Protein AF-A0A953E4Y3-F1 (afdb_monomer)

Radius of gyration: 30.8 Å; Cα contacts (8 Å, |Δi|>4): 54; chains: 1; bounding box: 79×41×72 Å

pLDDT: mean 78.02, std 16.65, range [42.06, 97.62]

Solvent-accessible surface area (backbone atoms only — not comparable to full-atom values): 6360 Å² total; per-residue (Å²): 128,65,65,66,57,54,51,50,49,52,51,49,52,50,53,49,52,52,53,52,52,50,50,54,52,48,51,51,51,52,60,67,48,45,58,62,52,51,49,51,49,24,55,75,69,35,56,88,73,44,76,63,75,73,78,83,73,64,98,85,71,78,96,76,63,73,78,51,73,44,78,48,71,53,82,53,87,73,60,95,88,53,98,66,94,64,68,52,94,59,57,62,49,76,44,46,56,91,68,132

Foldseek 3Di:
DVVVVVVVVVVVVVVVVVVVVVVVVVVVVCVVVVVVVVVVVCQVVVPPVPPNPPDDDDPPDDDDQFDDWDKDADDDDDDPPDPDDDDDPDRIDTDTVPDD

Sequence (100 aa):
MDQTAADRLRRRNRVIGLSAAGVIAGMMGVAFASVPLYRMFCQVTGYNGTVQVGGGAAPGAPAGAAAKVLTIRFNANTHPGLPWRFGPDQPSMSLRVGEE

Structure (mmCIF, N/CA/C/O backbone):
data_AF-A0A953E4Y3-F1
#
_entry.id   AF-A0A953E4Y3-F1
#
loop_
_atom_site.group_PDB
_atom_site.id
_atom_site.type_symbol
_atom_site.label_atom_id
_atom_site.label_alt_id
_atom_site.label_comp_id
_atom_site.label_asym_id
_atom_site.label_entity_id
_atom_site.label_seq_id
_atom_site.pdbx_PDB_ins_code
_atom_site.Cartn_x
_atom_site.Cartn_y
_atom_site.Cartn_z
_atom_site.occupancy
_atom_site.B_iso_or_equiv
_atom_site.auth_seq_id
_atom_site.auth_comp_id
_atom_site.auth_asym_id
_atom_site.auth_atom_id
_atom_site.pdbx_PDB_model_num
ATOM 1 N N . MET A 1 1 ? 37.305 21.024 -37.950 1.00 59.78 1 MET A N 1
ATOM 2 C CA . MET A 1 1 ? 36.483 21.809 -36.998 1.00 59.78 1 MET A CA 1
ATOM 3 C C . MET A 1 1 ? 35.160 21.134 -36.614 1.00 59.78 1 MET A C 1
ATOM 5 O O . MET A 1 1 ? 34.560 21.585 -35.653 1.00 59.78 1 MET A O 1
ATOM 9 N N . ASP A 1 2 ? 34.737 20.038 -37.262 1.00 64.31 2 ASP A N 1
ATOM 10 C CA . ASP A 1 2 ? 33.442 19.377 -36.983 1.00 64.31 2 ASP A CA 1
ATOM 11 C C . ASP A 1 2 ? 33.437 18.420 -35.769 1.00 64.31 2 ASP A C 1
ATOM 13 O O . ASP A 1 2 ? 32.428 18.249 -35.086 1.00 64.31 2 ASP A O 1
ATOM 17 N N . GLN A 1 3 ? 34.586 17.816 -35.445 1.00 67.25 3 GLN A N 1
ATOM 18 C CA . GLN A 1 3 ? 34.688 16.825 -34.360 1.00 67.25 3 GLN A CA 1
ATOM 19 C C . GLN A 1 3 ? 34.352 17.413 -32.976 1.00 67.25 3 GLN A C 1
ATOM 21 O O . GLN A 1 3 ? 33.704 16.762 -32.161 1.00 67.25 3 GLN A O 1
ATOM 26 N N . THR A 1 4 ? 34.676 18.687 -32.732 1.00 77.56 4 THR A N 1
ATOM 27 C CA . THR A 1 4 ? 34.417 19.350 -31.442 1.00 77.56 4 THR A CA 1
ATOM 28 C C . THR A 1 4 ? 32.928 19.616 -31.187 1.00 77.56 4 THR A C 1
ATOM 30 O O . THR A 1 4 ? 32.494 19.638 -30.030 1.00 77.56 4 THR A O 1
ATOM 33 N N . ALA A 1 5 ? 32.126 19.800 -32.241 1.00 81.62 5 ALA A N 1
ATOM 34 C CA . ALA A 1 5 ? 30.677 19.965 -32.137 1.00 81.62 5 ALA A CA 1
ATOM 35 C C . ALA A 1 5 ? 29.992 18.625 -31.823 1.00 81.62 5 ALA A C 1
ATOM 37 O O . ALA A 1 5 ? 29.160 18.552 -30.912 1.00 81.62 5 ALA A O 1
ATOM 38 N N . ALA A 1 6 ? 30.405 17.553 -32.507 1.00 83.50 6 ALA A N 1
ATOM 39 C CA . ALA A 1 6 ? 29.907 16.199 -32.279 1.00 83.50 6 ALA A CA 1
ATOM 40 C C . ALA A 1 6 ? 30.214 15.692 -30.856 1.00 83.50 6 ALA A C 1
ATOM 42 O O . ALA A 1 6 ? 29.329 15.144 -30.189 1.00 83.50 6 ALA A O 1
ATOM 43 N N . ASP A 1 7 ? 31.420 15.947 -30.342 1.00 85.81 7 ASP A N 1
ATOM 44 C CA . ASP A 1 7 ? 31.815 15.560 -28.981 1.00 85.81 7 ASP A CA 1
ATOM 45 C C . ASP A 1 7 ? 31.030 16.322 -27.906 1.00 85.81 7 ASP A C 1
ATOM 47 O O . ASP A 1 7 ? 30.590 15.746 -26.903 1.00 85.81 7 ASP A O 1
ATOM 51 N N . ARG A 1 8 ? 30.768 17.617 -28.133 1.00 86.94 8 ARG A N 1
ATOM 52 C CA . ARG A 1 8 ? 29.944 18.438 -27.236 1.00 86.94 8 ARG A CA 1
ATOM 53 C C . ARG A 1 8 ? 28.500 17.937 -27.186 1.00 86.94 8 ARG A C 1
ATOM 55 O O . ARG A 1 8 ? 27.923 17.875 -26.098 1.00 86.94 8 ARG A O 1
ATOM 62 N N . LEU A 1 9 ? 27.927 17.556 -28.329 1.00 89.38 9 LEU A N 1
ATOM 63 C CA . LEU A 1 9 ? 26.587 16.967 -28.410 1.00 89.38 9 LEU A CA 1
ATOM 64 C C . LEU A 1 9 ? 26.529 15.604 -27.709 1.00 89.38 9 LEU A C 1
ATOM 66 O O . LEU A 1 9 ? 25.649 15.394 -26.876 1.00 89.38 9 LEU A O 1
ATOM 70 N N . ARG A 1 10 ? 27.504 14.713 -27.939 1.00 90.69 10 ARG A N 1
ATOM 71 C CA . ARG A 1 10 ? 27.600 13.421 -27.234 1.00 90.69 10 ARG A CA 1
ATOM 72 C C . ARG A 1 10 ? 27.692 13.593 -25.718 1.00 90.69 10 ARG A C 1
ATOM 74 O O . ARG A 1 10 ? 26.981 12.905 -24.986 1.00 90.69 10 ARG A O 1
ATOM 81 N N . ARG A 1 11 ? 28.510 14.534 -25.228 1.00 91.44 11 ARG A N 1
ATOM 82 C CA . ARG A 1 11 ? 28.627 14.827 -23.789 1.00 91.44 11 ARG A CA 1
ATOM 83 C C . ARG A 1 11 ? 27.314 15.355 -23.207 1.00 91.44 11 ARG A C 1
ATOM 85 O O . ARG A 1 11 ? 26.905 14.891 -22.148 1.00 91.44 11 ARG A O 1
ATOM 92 N N . ARG A 1 12 ? 26.637 16.283 -23.894 1.00 90.69 12 ARG A N 1
ATOM 93 C CA . ARG A 1 12 ? 25.328 16.814 -23.466 1.00 90.69 12 ARG A CA 1
ATOM 94 C C . ARG A 1 12 ? 24.264 15.723 -23.431 1.00 90.69 12 ARG A C 1
ATOM 96 O O . ARG A 1 12 ? 23.589 15.591 -22.419 1.00 90.69 12 ARG A O 1
ATOM 103 N N . ASN A 1 13 ? 24.174 14.900 -24.472 1.00 94.44 13 ASN A N 1
ATOM 104 C CA . ASN A 1 13 ? 23.212 13.800 -24.535 1.00 94.44 13 ASN A CA 1
ATOM 105 C C . ASN A 1 13 ? 23.471 12.759 -23.444 1.00 94.44 13 ASN A C 1
ATOM 107 O O . ASN A 1 13 ? 22.523 12.251 -22.857 1.00 94.44 13 ASN A O 1
ATOM 111 N N . ARG A 1 14 ? 24.739 12.484 -23.110 1.00 93.62 14 ARG A N 1
ATOM 112 C CA . ARG A 1 14 ? 25.091 11.596 -21.994 1.00 93.62 14 ARG A CA 1
ATOM 113 C C . ARG A 1 14 ? 24.678 12.179 -20.643 1.00 93.62 14 ARG A C 1
ATOM 115 O O . ARG A 1 14 ? 24.133 11.451 -19.824 1.00 93.62 14 ARG A O 1
ATOM 122 N N . VAL A 1 15 ? 24.909 13.472 -20.413 1.00 94.31 15 VAL A N 1
ATOM 123 C CA . VAL A 1 15 ? 24.472 14.153 -19.180 1.00 94.31 15 VAL A CA 1
ATOM 124 C C . VAL A 1 15 ? 22.947 14.144 -19.068 1.00 94.31 15 VAL A C 1
ATOM 126 O O . VAL A 1 15 ? 22.417 13.778 -18.023 1.00 94.31 15 VAL A O 1
ATOM 129 N N . ILE A 1 16 ? 22.242 14.470 -20.154 1.00 95.56 16 ILE A N 1
ATOM 130 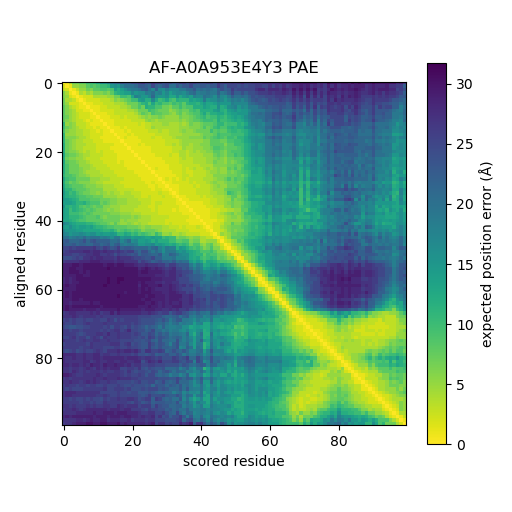C CA . ILE A 1 16 ? 20.777 14.448 -20.203 1.00 95.56 16 ILE A CA 1
ATOM 131 C C . ILE A 1 16 ? 20.259 13.024 -19.967 1.00 95.56 16 ILE A C 1
ATOM 133 O O . ILE A 1 16 ? 19.411 12.828 -19.103 1.00 95.56 16 ILE A O 1
ATOM 137 N N . GLY A 1 17 ? 20.814 12.020 -20.648 1.00 96.06 17 GLY A N 1
ATOM 138 C CA . GLY A 1 17 ? 20.418 10.621 -20.479 1.00 96.06 17 GLY A CA 1
ATOM 139 C C . GLY A 1 17 ? 20.625 10.108 -19.053 1.00 96.06 17 GLY A C 1
ATOM 140 O O . GLY A 1 17 ? 19.730 9.473 -18.501 1.00 96.06 17 GLY A O 1
ATOM 141 N N . LEU A 1 18 ? 21.755 10.442 -18.419 1.00 96.94 18 LEU A N 1
ATOM 142 C CA . LEU A 1 18 ? 22.006 10.092 -17.017 1.00 96.94 18 LEU A CA 1
ATOM 143 C C . LEU A 1 18 ? 21.042 10.806 -16.064 1.00 96.94 18 LEU A C 1
ATOM 145 O O . LEU A 1 18 ? 20.528 10.176 -15.143 1.00 96.94 18 LEU A O 1
ATOM 149 N N . SER A 1 19 ? 20.752 12.090 -16.295 1.00 95.81 19 SER A N 1
ATOM 150 C CA . SER A 1 19 ? 19.778 12.826 -15.480 1.00 95.81 19 SER A CA 1
ATOM 151 C C . SER A 1 19 ? 18.364 12.253 -15.607 1.00 95.81 19 SER A C 1
ATOM 153 O O . SER A 1 19 ? 17.701 12.041 -14.596 1.00 95.81 19 SER A O 1
ATOM 155 N N . ALA A 1 20 ? 17.927 11.916 -16.824 1.00 96.75 20 ALA A N 1
ATOM 156 C CA . ALA A 1 20 ? 16.617 11.328 -17.075 1.00 96.75 20 ALA A CA 1
ATOM 157 C C . ALA A 1 20 ? 16.496 9.938 -16.436 1.00 96.75 20 ALA A C 1
ATOM 159 O O . ALA A 1 20 ? 15.508 9.656 -15.762 1.00 96.75 20 ALA A O 1
ATOM 160 N N . ALA A 1 21 ? 17.526 9.097 -16.574 1.00 96.81 21 ALA A N 1
ATOM 161 C CA . ALA A 1 21 ? 17.577 7.799 -15.910 1.00 96.81 21 ALA A CA 1
ATOM 162 C C . ALA A 1 21 ? 17.513 7.937 -14.379 1.00 96.81 21 ALA A C 1
ATOM 164 O O . ALA A 1 21 ? 16.780 7.192 -13.730 1.00 96.81 21 ALA A O 1
ATOM 165 N N . GLY A 1 22 ? 18.216 8.921 -13.807 1.00 97.62 22 GLY A N 1
ATOM 166 C CA . GLY A 1 22 ? 18.161 9.223 -12.376 1.00 97.62 22 GLY A CA 1
ATOM 167 C C . GLY A 1 22 ? 16.764 9.632 -11.905 1.00 97.62 22 GLY A C 1
ATOM 168 O O . GLY A 1 22 ? 16.291 9.132 -10.887 1.00 97.62 22 GLY A O 1
ATOM 169 N N . VAL A 1 23 ? 16.069 10.482 -12.668 1.00 97.62 23 VAL A N 1
ATOM 170 C CA . VAL A 1 23 ? 14.686 10.887 -12.362 1.00 97.62 23 VAL A CA 1
ATOM 171 C C . VAL A 1 23 ? 13.735 9.692 -12.419 1.00 97.62 23 VAL A C 1
ATOM 173 O O . VAL A 1 23 ? 12.952 9.500 -11.493 1.00 97.62 23 VAL A O 1
ATOM 176 N N . I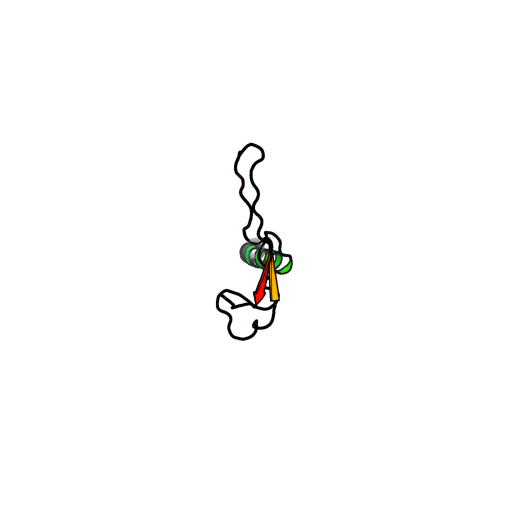LE A 1 24 ? 13.828 8.856 -13.457 1.00 97.50 24 ILE A N 1
ATOM 177 C CA . ILE A 1 24 ? 12.980 7.663 -13.605 1.00 97.50 24 ILE A CA 1
ATOM 178 C C . ILE A 1 24 ? 13.199 6.694 -12.438 1.00 97.50 24 ILE A C 1
ATOM 180 O O . ILE A 1 24 ? 12.233 6.242 -11.821 1.00 97.50 24 ILE A O 1
ATOM 184 N N . ALA A 1 25 ? 14.460 6.414 -12.095 1.00 97.19 25 ALA A N 1
ATOM 185 C CA . ALA A 1 25 ? 14.799 5.560 -10.960 1.00 97.19 25 ALA A CA 1
ATOM 186 C C . ALA A 1 25 ? 14.277 6.143 -9.635 1.00 97.19 25 ALA A C 1
ATOM 188 O O . ALA A 1 25 ? 13.711 5.417 -8.818 1.00 97.19 25 ALA A O 1
ATOM 189 N N . GLY A 1 26 ? 14.397 7.462 -9.449 1.00 97.19 26 GLY A N 1
ATOM 190 C CA . GLY A 1 26 ? 13.844 8.166 -8.294 1.00 97.19 26 GLY A CA 1
ATOM 191 C C . GLY A 1 26 ? 12.324 8.029 -8.193 1.00 97.19 26 GLY A C 1
ATOM 192 O O . GLY A 1 26 ? 11.809 7.672 -7.135 1.00 97.19 26 GLY A O 1
ATOM 193 N N . MET A 1 27 ? 11.597 8.237 -9.295 1.00 97.56 27 MET A N 1
ATOM 194 C CA . MET A 1 27 ? 10.136 8.102 -9.320 1.00 97.56 27 MET A CA 1
ATOM 195 C C . MET A 1 27 ? 9.677 6.669 -9.038 1.00 97.56 27 MET A C 1
ATOM 197 O O . MET A 1 27 ? 8.719 6.479 -8.288 1.00 97.56 27 MET A O 1
ATOM 201 N N . MET A 1 28 ? 10.377 5.659 -9.568 1.00 96.75 28 MET A N 1
ATOM 202 C CA . MET A 1 28 ? 10.117 4.262 -9.209 1.00 96.75 28 MET A CA 1
ATOM 203 C C . MET A 1 28 ? 10.332 4.024 -7.713 1.00 96.75 28 MET A C 1
ATOM 205 O O . MET A 1 28 ? 9.468 3.439 -7.063 1.00 96.75 28 MET A O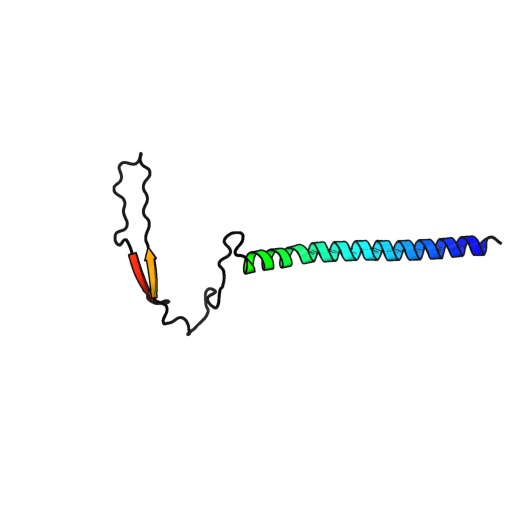 1
ATOM 209 N N . GLY A 1 29 ? 11.432 4.526 -7.148 1.00 96.19 29 GLY A N 1
ATOM 210 C CA . GLY A 1 29 ? 11.702 4.422 -5.714 1.00 96.19 29 GLY A CA 1
ATOM 211 C C . GLY A 1 29 ? 10.572 5.003 -4.862 1.00 96.19 29 GLY A C 1
ATOM 212 O O . GLY A 1 29 ? 10.091 4.345 -3.942 1.00 96.19 29 GLY A O 1
ATOM 213 N N . VAL A 1 30 ? 10.086 6.198 -5.210 1.00 96.25 30 VAL A N 1
ATOM 214 C CA . VAL A 1 30 ? 8.970 6.850 -4.506 1.00 96.25 30 VAL A CA 1
ATOM 215 C C . VAL A 1 30 ? 7.673 6.047 -4.637 1.00 96.25 30 VAL A C 1
ATOM 217 O O . VAL A 1 30 ? 6.967 5.863 -3.645 1.00 96.25 30 VAL A O 1
ATOM 220 N N . ALA A 1 31 ? 7.367 5.521 -5.826 1.00 95.44 31 ALA A N 1
ATOM 221 C CA . ALA A 1 31 ? 6.167 4.718 -6.046 1.00 95.44 31 ALA A CA 1
ATOM 222 C C . ALA A 1 31 ? 6.155 3.462 -5.159 1.00 95.44 31 ALA A C 1
ATOM 224 O O . ALA A 1 31 ? 5.176 3.224 -4.449 1.00 95.44 31 ALA A O 1
ATOM 225 N N . PHE A 1 32 ? 7.257 2.706 -5.121 1.00 94.06 32 PHE A N 1
ATOM 226 C CA . PHE A 1 32 ? 7.373 1.520 -4.264 1.00 94.06 32 PHE A CA 1
ATOM 227 C C . PHE A 1 32 ? 7.406 1.861 -2.767 1.00 94.06 32 PHE A C 1
ATOM 229 O O . PHE A 1 32 ? 6.842 1.119 -1.965 1.00 94.06 32 PHE A O 1
ATOM 236 N N . ALA A 1 33 ? 8.012 2.987 -2.380 1.00 94.38 33 ALA A N 1
ATOM 237 C CA . ALA A 1 33 ? 8.076 3.427 -0.985 1.00 94.38 33 ALA A CA 1
ATOM 238 C C . ALA A 1 33 ? 6.739 3.973 -0.447 1.00 94.38 33 ALA A C 1
ATOM 240 O O . ALA A 1 33 ? 6.518 3.961 0.764 1.00 94.38 33 ALA A O 1
ATOM 241 N N . SER A 1 34 ? 5.826 4.419 -1.315 1.00 94.88 34 SER A N 1
ATOM 242 C CA . SER A 1 34 ? 4.546 5.014 -0.904 1.00 94.88 34 SER A CA 1
ATOM 243 C C . SER A 1 34 ? 3.657 4.055 -0.100 1.00 94.88 34 SER A C 1
ATOM 245 O O . SER A 1 34 ? 3.104 4.436 0.931 1.00 94.88 34 SER A O 1
ATOM 247 N N . VAL A 1 35 ? 3.562 2.791 -0.522 1.00 91.31 35 VAL A N 1
ATOM 248 C CA . VAL A 1 35 ? 2.725 1.768 0.122 1.00 91.31 35 VAL A CA 1
ATOM 249 C C . VAL A 1 35 ? 3.163 1.474 1.565 1.00 91.31 35 VAL A C 1
ATOM 251 O O . VAL A 1 35 ? 2.316 1.566 2.457 1.00 91.31 35 VAL A O 1
ATOM 254 N N . PRO A 1 36 ? 4.432 1.118 1.856 1.00 88.31 36 PRO A N 1
ATOM 255 C CA . PRO A 1 36 ? 4.861 0.879 3.231 1.00 88.31 36 PRO A CA 1
ATOM 256 C C . PRO A 1 36 ? 4.796 2.147 4.090 1.00 88.31 36 PRO A C 1
ATOM 258 O O . PRO A 1 36 ? 4.421 2.049 5.257 1.00 88.31 36 PRO A O 1
ATOM 261 N N . LEU A 1 37 ? 5.075 3.329 3.526 1.00 89.88 37 LEU A N 1
ATOM 262 C CA . LEU A 1 37 ? 4.949 4.598 4.247 1.00 89.88 37 LEU A CA 1
ATOM 263 C C . LEU A 1 37 ? 3.493 4.864 4.666 1.00 89.88 37 LEU A C 1
ATOM 265 O O . LEU A 1 37 ? 3.233 5.211 5.816 1.00 89.88 37 LEU A O 1
ATOM 269 N N . TYR A 1 38 ? 2.536 4.636 3.761 1.00 88.06 38 TYR A N 1
ATOM 270 C CA . TYR A 1 38 ? 1.108 4.776 4.054 1.00 88.06 38 TYR A CA 1
ATOM 271 C C . TYR A 1 38 ? 0.643 3.770 5.112 1.00 88.06 38 TYR A C 1
ATOM 273 O O . TYR A 1 38 ? -0.078 4.128 6.039 1.00 88.06 38 TYR A O 1
ATOM 281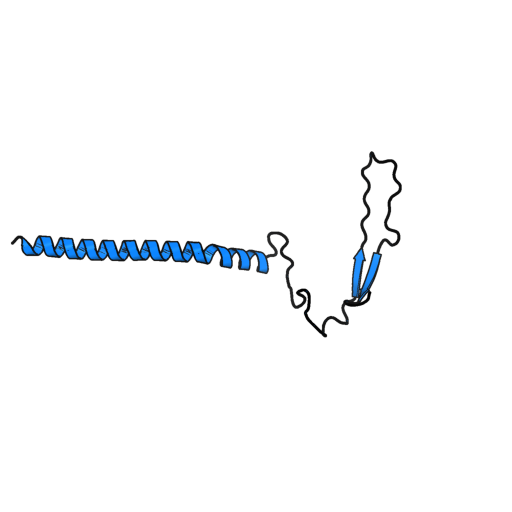 N N . ARG A 1 39 ? 1.110 2.518 5.032 1.00 83.50 39 ARG A N 1
ATOM 282 C CA . ARG A 1 39 ? 0.823 1.500 6.055 1.00 83.50 39 ARG A CA 1
ATOM 283 C C . ARG A 1 39 ? 1.361 1.900 7.427 1.00 83.50 39 ARG A C 1
ATOM 285 O O . ARG A 1 39 ? 0.628 1.793 8.403 1.00 83.50 39 ARG A O 1
ATOM 292 N N . MET A 1 40 ? 2.602 2.384 7.495 1.00 84.12 40 MET A N 1
ATOM 293 C CA . MET A 1 40 ? 3.210 2.868 8.738 1.00 84.12 40 MET A CA 1
ATOM 294 C C . MET A 1 40 ? 2.423 4.050 9.312 1.00 84.12 40 MET A C 1
ATOM 296 O O . MET A 1 40 ? 2.140 4.084 10.507 1.00 84.12 40 MET A O 1
ATOM 300 N N . PHE A 1 41 ? 2.003 4.985 8.457 1.00 84.50 41 PHE A N 1
ATOM 301 C CA . PHE A 1 41 ? 1.145 6.094 8.854 1.00 84.50 41 PHE A CA 1
ATOM 302 C C . PHE A 1 41 ? -0.184 5.603 9.447 1.00 84.50 41 PHE A C 1
ATOM 304 O O . PHE A 1 41 ? -0.526 5.998 10.562 1.00 84.50 41 PHE A O 1
ATOM 311 N N . CYS A 1 42 ? -0.902 4.703 8.763 1.00 83.06 42 CYS A N 1
ATOM 312 C CA . CYS A 1 42 ? -2.145 4.109 9.271 1.00 83.06 42 CYS A CA 1
ATOM 313 C C . CYS A 1 42 ? -1.932 3.383 10.607 1.00 83.06 42 CYS A C 1
ATOM 315 O O . CYS A 1 42 ? -2.741 3.516 11.521 1.00 83.06 42 CYS A O 1
ATOM 317 N N . GLN A 1 43 ? -0.816 2.667 10.757 1.00 77.88 43 GLN A N 1
ATOM 318 C CA . GLN A 1 43 ? -0.484 1.942 11.982 1.00 77.88 43 GLN A CA 1
ATOM 319 C C . GLN A 1 43 ? -0.152 2.847 13.165 1.00 77.88 43 GLN A C 1
ATOM 321 O O . GLN A 1 43 ? -0.511 2.487 14.274 1.00 77.88 43 GLN A O 1
ATOM 326 N N . VAL A 1 44 ? 0.505 3.990 12.971 1.00 80.75 44 VAL A N 1
ATOM 327 C CA . VAL A 1 44 ? 0.842 4.911 14.076 1.00 80.75 44 VAL A CA 1
ATOM 328 C C . VAL A 1 44 ? -0.342 5.801 14.450 1.00 80.75 44 VAL A C 1
ATOM 330 O O . VAL A 1 44 ? -0.520 6.151 15.611 1.00 80.75 44 VAL A O 1
ATOM 333 N N . THR A 1 45 ? -1.155 6.186 13.466 1.00 78.12 45 THR A N 1
ATOM 334 C CA . THR A 1 45 ? -2.275 7.115 13.679 1.00 78.12 45 THR A CA 1
ATOM 335 C C . THR A 1 45 ? -3.598 6.417 13.986 1.00 78.12 45 THR A C 1
ATOM 337 O O . THR A 1 45 ? -4.512 7.049 14.508 1.00 78.12 45 THR A O 1
ATOM 340 N N . GLY A 1 46 ? -3.737 5.134 13.645 1.00 70.69 46 GLY A N 1
ATOM 341 C CA . GLY A 1 46 ? -5.008 4.408 13.726 1.00 70.69 46 GLY A CA 1
ATOM 342 C C . GLY A 1 46 ? -5.995 4.771 12.618 1.00 70.69 46 GLY A C 1
ATOM 343 O O . GLY A 1 46 ? -7.172 4.415 12.697 1.00 70.69 46 GLY A O 1
ATOM 344 N N . TYR A 1 47 ? -5.535 5.472 11.579 1.00 66.31 47 TYR A N 1
ATOM 345 C CA . TYR A 1 47 ? -6.353 5.834 10.428 1.00 66.31 47 TYR A CA 1
ATOM 346 C C . TYR A 1 47 ? -6.809 4.565 9.685 1.00 66.31 47 TYR A C 1
ATOM 348 O O . TYR A 1 47 ? -5.979 3.723 9.345 1.00 66.31 47 TYR A O 1
ATOM 356 N N . ASN A 1 48 ? -8.117 4.442 9.418 1.00 63.59 48 ASN A N 1
ATOM 357 C CA . ASN A 1 48 ? -8.799 3.270 8.831 1.00 63.59 48 ASN A CA 1
ATOM 358 C C . ASN A 1 48 ? -9.116 2.097 9.788 1.00 63.59 48 ASN A C 1
ATOM 360 O O . ASN A 1 48 ? -9.314 0.969 9.342 1.00 63.59 48 ASN A O 1
ATOM 364 N N . GLY A 1 49 ? -9.169 2.330 11.105 1.00 59.72 49 GLY A N 1
ATOM 365 C CA . GLY A 1 49 ? -9.606 1.298 12.057 1.00 59.72 49 GLY A CA 1
ATOM 366 C C . GLY A 1 49 ? -8.627 0.128 12.201 1.00 59.72 49 GLY A C 1
ATOM 367 O O . GLY A 1 49 ? -8.981 -0.901 12.777 1.00 59.72 49 GLY A O 1
ATOM 368 N N . THR A 1 50 ? -7.390 0.274 11.709 1.00 59.62 50 THR A N 1
ATOM 369 C CA . THR A 1 50 ? -6.304 -0.651 12.033 1.00 59.62 50 THR A CA 1
ATOM 370 C C . THR A 1 50 ? -6.111 -0.630 13.537 1.00 59.62 50 THR A C 1
ATOM 372 O O . THR A 1 50 ? -5.713 0.398 14.097 1.00 59.62 50 THR A O 1
ATOM 375 N N . VAL A 1 51 ? -6.421 -1.761 14.176 1.00 59.19 51 VAL A N 1
ATOM 376 C CA . VAL A 1 51 ? -6.189 -1.968 15.602 1.00 59.19 51 VAL A CA 1
ATOM 377 C C . VAL A 1 51 ? -4.768 -1.523 15.917 1.00 59.19 51 VAL A C 1
ATOM 379 O O . VAL A 1 51 ? -3.798 -2.041 15.361 1.00 59.19 51 VAL A O 1
ATOM 382 N N . GLN A 1 52 ? -4.649 -0.498 16.760 1.00 54.66 52 GLN A N 1
ATOM 383 C CA . GLN A 1 52 ? -3.371 -0.141 17.343 1.00 54.66 52 GLN A CA 1
ATOM 384 C C . GLN A 1 52 ? -2.933 -1.380 18.110 1.00 54.66 52 GLN A C 1
ATOM 386 O O . GLN A 1 52 ? -3.500 -1.681 19.160 1.00 54.66 52 GLN A O 1
ATOM 391 N N . VAL A 1 53 ? -1.949 -2.119 17.596 1.00 58.34 53 VAL A N 1
ATOM 392 C CA . VAL A 1 53 ? -1.241 -3.119 18.398 1.00 58.34 53 VAL A CA 1
ATOM 393 C C . VAL A 1 53 ? -0.341 -2.330 19.350 1.00 58.34 53 VAL A C 1
ATOM 395 O O . VAL A 1 53 ? 0.882 -2.355 19.263 1.00 58.34 53 VAL A O 1
ATOM 398 N N . GLY A 1 54 ? -0.962 -1.526 20.213 1.00 44.69 54 GLY A N 1
ATOM 399 C CA . GLY A 1 54 ? -0.303 -0.877 21.322 1.00 44.69 54 GLY A CA 1
ATOM 400 C C . GLY A 1 54 ? 0.115 -1.989 22.261 1.00 44.69 54 GLY A C 1
ATOM 401 O O . GLY A 1 54 ? -0.718 -2.496 22.997 1.00 44.69 54 GLY A O 1
ATOM 402 N N . GLY A 1 55 ? 1.375 -2.410 22.157 1.00 44.69 55 GLY A N 1
ATOM 403 C CA . GLY A 1 55 ? 2.005 -3.346 23.082 1.00 44.69 55 GLY A CA 1
ATOM 404 C C . GLY A 1 55 ? 1.224 -4.643 23.302 1.00 44.69 55 GLY A C 1
ATOM 405 O O . GLY A 1 55 ? 0.534 -4.786 24.302 1.00 44.69 55 GLY A O 1
ATOM 406 N N . GLY A 1 56 ? 1.414 -5.614 22.407 1.00 42.66 56 GLY A N 1
ATOM 407 C CA . GLY A 1 56 ? 1.149 -7.025 22.697 1.00 42.66 56 GLY A CA 1
ATOM 408 C C . GLY A 1 56 ? -0.312 -7.466 22.608 1.00 42.66 56 GLY A C 1
ATOM 409 O O . GLY A 1 56 ? -1.039 -7.425 23.590 1.00 42.66 56 GLY A O 1
ATOM 410 N N . ALA A 1 57 ? -0.697 -7.967 21.433 1.00 44.56 57 ALA A N 1
ATOM 411 C CA . ALA A 1 57 ? -1.405 -9.243 21.252 1.00 44.56 57 ALA A CA 1
ATOM 412 C C . ALA A 1 57 ? -1.888 -9.335 19.797 1.00 44.56 57 ALA A C 1
ATOM 414 O O . ALA A 1 57 ? -2.985 -8.906 19.451 1.00 44.56 57 ALA A O 1
ATOM 415 N N . ALA A 1 58 ? -1.038 -9.895 18.936 1.00 42.06 58 ALA A N 1
ATOM 416 C CA . ALA A 1 58 ? -1.507 -10.587 17.742 1.00 42.06 58 ALA A CA 1
ATOM 417 C C . ALA A 1 58 ? -2.013 -11.988 18.158 1.00 42.06 58 ALA A C 1
ATOM 419 O O . ALA A 1 58 ? -1.587 -12.487 19.208 1.00 42.06 58 ALA A O 1
ATOM 420 N N . PRO A 1 59 ? -2.890 -12.639 17.372 1.00 43.72 59 PRO A N 1
ATOM 421 C CA . PRO A 1 59 ? -3.427 -13.957 17.705 1.00 43.72 59 PRO A CA 1
ATOM 422 C C . PRO A 1 59 ? -2.278 -14.970 17.844 1.00 43.72 59 PRO A C 1
ATOM 424 O O . PRO A 1 59 ? -1.580 -15.238 16.869 1.00 43.72 59 PRO A O 1
ATOM 427 N N . GLY A 1 60 ? -2.050 -15.481 19.061 1.00 48.97 60 GLY A N 1
ATOM 428 C CA . GLY A 1 60 ? -0.991 -16.456 19.368 1.00 48.97 60 GLY A CA 1
ATOM 429 C C . GLY A 1 60 ? 0.204 -15.968 20.207 1.00 48.97 60 GLY A C 1
ATOM 430 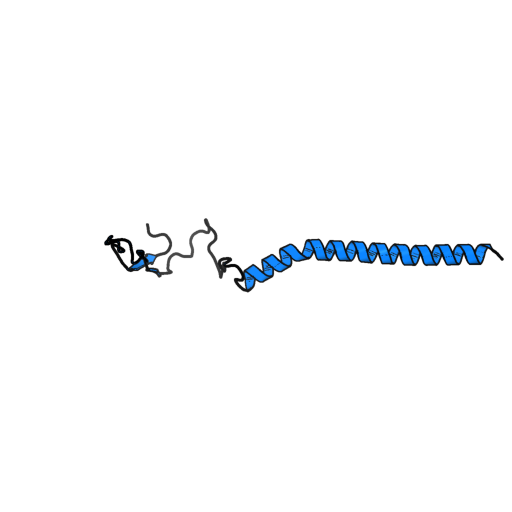O O . GLY A 1 60 ? 1.156 -16.727 20.365 1.00 48.97 60 GLY A O 1
ATOM 431 N N . ALA A 1 61 ? 0.204 -14.751 20.768 1.00 43.22 61 ALA A N 1
ATOM 432 C CA . ALA A 1 61 ? 1.286 -14.315 21.668 1.00 43.22 61 ALA A CA 1
ATOM 433 C C . ALA A 1 61 ? 1.106 -14.847 23.121 1.00 43.22 61 ALA A C 1
ATOM 435 O O . ALA A 1 61 ? 0.035 -14.642 23.698 1.00 43.22 61 ALA A O 1
ATOM 436 N N . PRO A 1 62 ? 2.120 -15.504 23.729 1.00 45.72 62 PRO A N 1
ATOM 4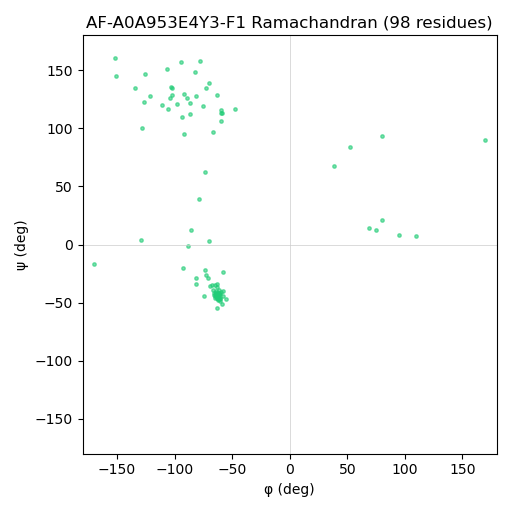37 C CA . PRO A 1 62 ? 1.973 -16.318 24.939 1.00 45.72 62 PRO A CA 1
ATOM 438 C C . PRO A 1 62 ? 2.278 -15.575 26.256 1.00 45.72 62 PRO A C 1
ATOM 440 O O . PRO A 1 62 ? 3.017 -14.595 26.283 1.00 45.72 62 PRO A O 1
ATOM 443 N N . ALA A 1 63 ? 1.707 -16.101 27.350 1.00 47.78 63 ALA A N 1
ATOM 444 C CA . ALA A 1 63 ? 2.114 -15.972 28.760 1.00 47.78 63 ALA A CA 1
ATOM 445 C C . ALA A 1 63 ? 2.646 -14.594 29.222 1.00 47.78 63 ALA A C 1
ATOM 447 O O . ALA A 1 63 ? 3.804 -14.447 29.600 1.00 47.78 63 ALA A O 1
ATOM 448 N N . GLY A 1 64 ? 1.775 -13.583 29.252 1.00 48.59 64 GLY A N 1
ATOM 449 C CA . GLY A 1 64 ? 2.100 -12.286 29.868 1.00 48.59 64 GLY A CA 1
ATOM 450 C C . GLY A 1 64 ? 0.918 -11.327 30.034 1.00 48.59 64 GLY A C 1
ATOM 451 O O . GLY A 1 64 ? 0.975 -10.413 30.849 1.00 48.59 64 GLY A O 1
ATOM 452 N N . ALA A 1 65 ? -0.192 -11.565 29.327 1.00 50.12 65 ALA A N 1
ATOM 453 C CA . ALA A 1 65 ? -1.408 -10.747 29.389 1.00 50.12 65 ALA A CA 1
ATOM 454 C C . ALA A 1 65 ? -2.383 -11.130 30.527 1.00 50.12 65 ALA A C 1
ATOM 456 O O . ALA A 1 65 ? -3.523 -10.671 30.546 1.00 50.12 65 ALA A O 1
ATOM 457 N N . ALA A 1 66 ? -1.958 -11.961 31.481 1.00 53.25 66 ALA A N 1
ATOM 458 C CA . ALA A 1 66 ? -2.836 -12.700 32.395 1.00 53.25 66 ALA A CA 1
ATOM 459 C C . ALA A 1 66 ? -3.586 -11.864 33.461 1.00 53.25 66 ALA A C 1
ATOM 461 O O . ALA A 1 66 ? -4.281 -12.433 34.298 1.00 53.25 66 ALA A O 1
ATOM 462 N N . ALA A 1 67 ? -3.468 -10.531 33.471 1.00 54.78 67 ALA A N 1
ATOM 463 C CA . ALA A 1 67 ? -4.026 -9.703 34.548 1.00 54.78 67 ALA A CA 1
ATOM 464 C C . ALA A 1 67 ? -4.905 -8.527 34.096 1.00 54.78 67 ALA A C 1
ATOM 466 O O . ALA A 1 67 ? -5.344 -7.747 34.941 1.00 54.78 67 ALA A O 1
ATOM 467 N N . LYS A 1 68 ? -5.188 -8.362 32.796 1.00 64.12 68 LYS A N 1
ATOM 468 C CA . LYS A 1 68 ? -6.088 -7.284 32.361 1.00 64.12 68 LYS A CA 1
ATOM 469 C C . LYS A 1 68 ? -7.536 -7.764 32.430 1.00 64.12 68 LYS A C 1
ATOM 471 O O . LYS A 1 68 ? -7.937 -8.633 31.663 1.00 64.12 68 LYS A O 1
ATOM 476 N N . VAL A 1 69 ? -8.310 -7.190 33.349 1.00 72.00 69 VAL A N 1
ATOM 477 C CA . VAL A 1 69 ? -9.769 -7.350 33.372 1.00 72.00 69 VAL A CA 1
ATOM 478 C C . VAL A 1 69 ? -10.348 -6.476 32.261 1.00 72.00 69 VAL A C 1
ATOM 480 O O . VAL A 1 69 ? -10.142 -5.261 32.257 1.00 72.00 69 VAL A O 1
ATOM 483 N N . LEU A 1 70 ? -11.031 -7.090 31.297 1.00 75.38 70 LEU A N 1
ATOM 484 C CA . LEU A 1 70 ? -11.764 -6.397 30.241 1.00 75.38 70 LEU A CA 1
ATOM 485 C C . LEU A 1 70 ? -13.249 -6.407 30.569 1.00 75.38 70 LEU A C 1
ATOM 487 O O . LEU A 1 70 ? -13.822 -7.465 30.802 1.00 75.38 70 LEU A O 1
ATOM 491 N N . THR A 1 71 ? -13.880 -5.237 30.527 1.00 82.38 71 THR A N 1
ATOM 492 C CA . THR A 1 71 ? -15.337 -5.118 30.603 1.00 82.38 71 THR A CA 1
ATOM 493 C C . THR A 1 71 ? -15.908 -5.075 29.189 1.00 82.38 71 THR A C 1
ATOM 495 O O . THR A 1 71 ? -15.731 -4.095 28.464 1.00 82.38 71 THR A O 1
ATOM 498 N N . ILE A 1 72 ? -16.588 -6.147 28.794 1.00 81.50 72 ILE A N 1
ATOM 499 C CA . ILE A 1 72 ? -17.284 -6.292 27.516 1.00 81.50 72 ILE A CA 1
ATOM 500 C C . ILE A 1 72 ? -18.729 -5.839 27.716 1.00 81.50 72 ILE A C 1
ATOM 502 O O . ILE A 1 72 ? -19.391 -6.280 28.651 1.00 81.50 72 ILE A O 1
ATOM 506 N N . ARG A 1 73 ? -19.226 -4.955 26.844 1.00 87.56 73 ARG A N 1
ATOM 507 C CA . ARG A 1 73 ? -20.619 -4.490 26.855 1.00 87.56 73 ARG A CA 1
ATOM 508 C C . ARG A 1 73 ? -21.350 -5.030 25.635 1.00 87.56 73 ARG A C 1
ATOM 510 O O . ARG A 1 73 ? -20.972 -4.714 24.508 1.00 87.56 73 ARG A O 1
ATOM 517 N N . PHE A 1 74 ? -22.407 -5.798 25.866 1.00 87.88 74 PHE A N 1
ATOM 518 C CA . PHE A 1 74 ? -23.205 -6.392 24.801 1.00 87.88 74 PHE A CA 1
ATOM 519 C C . PHE A 1 74 ? -24.285 -5.408 24.358 1.00 87.88 74 PHE A C 1
ATOM 521 O O . PHE A 1 74 ? -25.097 -4.945 25.158 1.00 87.88 74 PHE A O 1
ATOM 528 N N . ASN A 1 75 ? -24.272 -5.054 23.073 1.00 87.75 75 ASN A N 1
ATOM 529 C CA . ASN A 1 75 ? -25.282 -4.197 22.471 1.00 87.75 75 ASN A CA 1
ATOM 530 C C . ASN A 1 75 ? -26.234 -5.053 21.627 1.00 87.75 75 ASN A C 1
ATOM 532 O O . ASN A 1 75 ? -25.792 -5.784 20.744 1.00 87.75 75 ASN A O 1
ATOM 536 N N . ALA A 1 76 ? -27.530 -4.934 21.901 1.00 85.19 76 ALA A N 1
ATOM 537 C CA . ALA A 1 76 ? -28.588 -5.545 21.114 1.00 85.19 76 ALA A CA 1
ATOM 538 C C . ALA A 1 76 ? -29.602 -4.460 20.745 1.00 85.19 76 ALA A C 1
ATOM 540 O O . ALA A 1 76 ? -30.429 -4.066 21.564 1.00 85.19 76 ALA A O 1
ATOM 541 N N . ASN A 1 77 ? -29.507 -3.961 19.515 1.00 83.56 77 ASN A N 1
ATOM 542 C CA . ASN A 1 77 ? -30.425 -2.961 18.983 1.00 83.56 77 ASN A CA 1
ATOM 543 C C . ASN A 1 77 ? -31.438 -3.634 18.050 1.00 83.56 77 ASN A C 1
ATOM 545 O O . ASN A 1 77 ? -31.058 -4.415 17.177 1.00 83.56 77 ASN A O 1
ATOM 549 N N . THR A 1 78 ? -32.717 -3.288 18.188 1.00 86.19 78 THR A N 1
ATOM 550 C CA . THR A 1 78 ? -33.766 -3.643 17.223 1.00 86.19 78 THR A CA 1
ATOM 551 C C . THR A 1 78 ? -34.193 -2.420 16.419 1.00 86.19 78 THR A C 1
ATOM 553 O O . THR A 1 78 ? -34.114 -1.280 16.879 1.00 86.19 78 THR A O 1
ATOM 556 N N . HIS A 1 79 ? -34.634 -2.647 15.183 1.00 83.56 79 HIS A N 1
ATOM 557 C CA . HIS A 1 79 ? -35.204 -1.588 14.357 1.00 83.56 79 HIS A CA 1
ATOM 558 C C . HIS A 1 79 ? -36.582 -1.169 14.915 1.00 83.56 79 HIS A C 1
ATOM 560 O O . HIS A 1 79 ? -37.371 -2.057 15.245 1.00 83.56 79 HIS A O 1
ATOM 566 N N . PRO A 1 80 ? -36.938 0.132 14.957 1.00 79.62 80 PRO A N 1
ATOM 567 C CA . PRO A 1 80 ? -38.193 0.607 15.561 1.00 79.62 80 PRO A CA 1
ATOM 568 C C . PRO A 1 80 ? -39.477 0.014 14.957 1.00 79.62 80 PRO A C 1
ATOM 570 O O . PRO A 1 80 ? -40.513 -0.012 15.611 1.00 79.62 80 PRO A O 1
ATOM 573 N N . GLY A 1 81 ? -39.415 -0.453 13.706 1.00 87.00 81 GLY A N 1
ATOM 574 C CA . GLY A 1 81 ? -40.528 -1.107 13.006 1.00 87.00 81 GLY A CA 1
ATOM 575 C C . GLY A 1 81 ? -40.633 -2.626 13.202 1.00 87.00 81 GLY A C 1
ATOM 576 O O . GLY A 1 81 ? -41.530 -3.234 12.626 1.00 87.00 81 GLY A O 1
ATOM 577 N N . LEU A 1 82 ? -39.724 -3.260 13.954 1.00 81.12 82 LEU A N 1
ATOM 578 C CA . LEU A 1 82 ? -39.774 -4.700 14.234 1.00 81.12 82 LEU A CA 1
ATOM 579 C C . LEU A 1 82 ? -40.419 -4.946 15.611 1.00 81.12 82 LEU A C 1
ATOM 581 O O . LEU A 1 82 ? -39.862 -4.508 16.618 1.00 81.12 82 LEU A O 1
ATOM 585 N N . PRO A 1 83 ? -41.537 -5.695 15.708 1.00 82.94 83 PRO A N 1
ATOM 586 C CA . PRO A 1 83 ? -42.227 -5.964 16.973 1.00 82.94 83 PRO A CA 1
ATOM 587 C C . PRO A 1 83 ? -41.540 -7.073 17.795 1.00 82.94 83 PRO A C 1
ATOM 589 O O . PRO A 1 83 ? -42.200 -7.930 18.381 1.00 82.94 83 PRO A O 1
ATOM 592 N N . TRP A 1 84 ? -40.207 -7.107 17.816 1.00 85.88 84 TRP A N 1
ATOM 593 C CA . TRP A 1 84 ? -39.430 -8.111 18.541 1.00 85.88 84 TRP A CA 1
ATOM 594 C C . TRP A 1 84 ? -38.866 -7.533 19.831 1.00 85.88 84 TRP A C 1
ATOM 596 O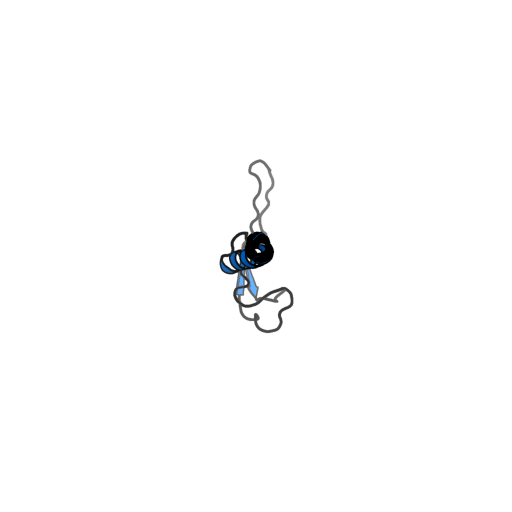 O . TRP A 1 84 ? -38.297 -6.443 19.854 1.00 85.88 84 TRP A O 1
ATOM 606 N N . ARG A 1 85 ? -38.982 -8.309 20.910 1.00 78.06 85 ARG A N 1
ATOM 607 C CA . ARG A 1 85 ? -38.251 -8.061 22.152 1.00 78.06 85 ARG A CA 1
ATOM 608 C C . ARG A 1 85 ? -36.944 -8.839 22.086 1.00 78.06 85 ARG A C 1
ATOM 610 O O . ARG A 1 85 ? -36.919 -10.027 22.379 1.00 78.06 85 ARG A O 1
ATOM 617 N N . PHE A 1 86 ? -35.885 -8.165 21.657 1.00 84.12 86 PHE A N 1
ATOM 618 C CA . PHE A 1 86 ? -34.530 -8.701 21.642 1.00 84.12 86 PHE A CA 1
ATOM 619 C C . PHE A 1 86 ? -33.645 -7.787 22.483 1.00 84.12 86 PHE A C 1
ATOM 621 O O . PHE A 1 86 ? -33.655 -6.570 22.307 1.00 84.12 86 PHE A O 1
ATOM 628 N N . GLY A 1 87 ? -32.926 -8.380 23.425 1.00 84.81 87 GLY A N 1
ATOM 629 C CA . GLY A 1 87 ? -32.035 -7.692 24.346 1.00 84.81 87 GLY A CA 1
ATOM 630 C C . GLY A 1 87 ? -30.906 -8.631 24.761 1.00 84.81 87 GLY A C 1
ATOM 631 O O . GLY A 1 87 ? -31.036 -9.845 24.586 1.00 84.81 87 GLY A O 1
ATOM 632 N N . PRO A 1 88 ? -29.791 -8.091 25.274 1.00 85.50 88 PRO A N 1
ATOM 633 C CA . PRO A 1 88 ? -28.704 -8.925 25.750 1.00 85.50 88 PRO A CA 1
ATOM 634 C C . PRO A 1 88 ? -29.128 -9.594 27.064 1.00 85.50 88 PRO A C 1
ATOM 636 O O . PRO A 1 88 ? -29.671 -8.926 27.942 1.00 85.50 88 PRO A O 1
ATOM 639 N N . ASP A 1 89 ? -28.866 -10.893 27.206 1.00 85.19 89 ASP A N 1
ATOM 640 C CA . ASP A 1 89 ? -29.137 -11.633 28.449 1.00 85.19 89 ASP A CA 1
ATOM 641 C C . ASP A 1 89 ? -28.330 -11.057 29.627 1.00 85.19 89 ASP A C 1
ATOM 643 O O . ASP A 1 89 ? -28.837 -10.856 30.728 1.00 85.19 89 ASP A O 1
ATOM 647 N N . GLN A 1 90 ? -27.084 -10.666 29.351 1.00 84.62 90 GLN A N 1
ATOM 648 C CA . GLN A 1 90 ? -26.228 -9.923 30.269 1.00 84.62 90 GLN A CA 1
ATOM 649 C C . GLN A 1 90 ? -25.710 -8.658 29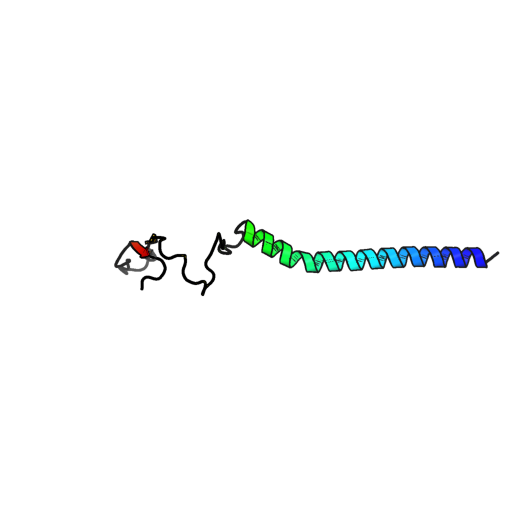.569 1.00 84.62 90 GLN A C 1
ATOM 651 O O . GLN A 1 90 ? -25.072 -8.762 28.521 1.00 84.62 90 GLN A O 1
ATOM 656 N N . PRO A 1 91 ? -25.953 -7.447 30.104 1.00 83.44 91 PRO A N 1
ATOM 657 C CA . PRO A 1 91 ? -25.566 -6.202 29.435 1.00 83.44 91 PRO A CA 1
ATOM 658 C C . PRO A 1 91 ? -24.053 -5.944 29.472 1.00 83.44 91 PRO A C 1
ATOM 660 O O . PRO A 1 91 ? -23.515 -5.257 28.600 1.00 83.44 91 PRO A O 1
ATOM 663 N N . SER A 1 92 ? -23.352 -6.488 30.467 1.00 84.62 92 SER A N 1
ATOM 664 C CA . SER A 1 92 ? -21.903 -6.367 30.592 1.00 84.62 92 SER A CA 1
ATOM 665 C C . SER A 1 92 ? -21.298 -7.562 31.307 1.00 84.62 92 SER A C 1
ATOM 667 O O . SER A 1 92 ? -21.879 -8.052 32.272 1.00 84.62 92 SER A O 1
ATOM 669 N N . MET A 1 93 ? -20.100 -7.954 30.890 1.00 85.25 93 MET A N 1
ATOM 670 C CA . MET A 1 93 ? -19.330 -9.029 31.501 1.00 85.25 93 MET A CA 1
ATOM 671 C C . MET A 1 93 ? -17.883 -8.581 31.676 1.00 85.25 93 MET A C 1
ATOM 673 O O . MET A 1 93 ? -17.305 -7.983 30.770 1.00 85.25 93 MET A O 1
ATOM 677 N N . SER A 1 94 ? -17.306 -8.847 32.845 1.00 82.06 94 SER A N 1
ATOM 678 C CA . SER A 1 94 ? -15.897 -8.571 33.122 1.00 82.06 94 SER A CA 1
ATOM 679 C C . SER A 1 94 ? -15.132 -9.886 33.115 1.00 82.06 94 SER A C 1
ATOM 681 O O . SER A 1 94 ? -15.406 -10.743 33.947 1.00 82.06 94 SER A O 1
ATOM 683 N N . LEU A 1 95 ? -14.199 -10.036 32.178 1.00 80.25 95 LEU A N 1
ATOM 684 C CA . LEU A 1 95 ? -13.439 -11.267 31.950 1.00 80.25 95 LEU A CA 1
ATOM 685 C C . LEU A 1 95 ? -11.944 -10.972 31.993 1.00 80.25 95 LEU A C 1
ATOM 687 O O . LEU A 1 95 ? -11.500 -9.889 31.590 1.00 80.25 95 LEU A O 1
ATOM 691 N N . ARG A 1 96 ? -11.149 -11.929 32.471 1.00 77.56 96 ARG A N 1
ATOM 692 C CA . ARG A 1 96 ? -9.695 -11.870 32.309 1.00 77.56 96 ARG A CA 1
ATOM 693 C C . ARG A 1 96 ? -9.308 -12.380 30.926 1.00 77.56 96 ARG A C 1
ATOM 695 O O . ARG A 1 96 ? -9.961 -13.244 30.351 1.00 77.56 96 ARG A O 1
ATOM 702 N N . VAL A 1 97 ? -8.225 -11.833 30.376 1.00 68.69 97 VAL A N 1
ATOM 703 C CA . VAL A 1 97 ? -7.673 -12.306 29.097 1.00 68.69 97 VAL A CA 1
ATOM 704 C C . VAL A 1 97 ? -7.297 -13.787 29.220 1.00 68.69 97 VAL A C 1
ATOM 706 O O . VAL A 1 97 ? -6.388 -14.118 29.980 1.00 68.69 97 VAL A O 1
ATOM 709 N N . GLY A 1 98 ? -7.966 -14.649 28.449 1.00 64.69 98 GLY A N 1
ATOM 710 C CA . GLY A 1 98 ? -7.738 -16.100 28.435 1.00 64.69 98 GLY A CA 1
ATOM 711 C C . GLY A 1 98 ? -8.670 -16.921 29.335 1.00 64.69 98 GLY A C 1
ATOM 712 O O . GLY A 1 98 ? -8.427 -18.110 29.503 1.00 64.69 98 GLY A O 1
ATOM 713 N N . GLU A 1 99 ? -9.695 -16.303 29.921 1.00 63.94 99 GLU A N 1
ATOM 714 C CA . GLU A 1 99 ? -10.791 -16.984 30.622 1.00 63.94 99 GLU A CA 1
ATOM 715 C C . GLU A 1 99 ? -11.913 -17.291 29.608 1.00 63.94 99 GLU A C 1
ATOM 717 O O . GLU A 1 99 ? -12.318 -16.386 28.871 1.00 63.94 99 GLU A O 1
ATOM 722 N N . GLU A 1 100 ? -12.340 -18.558 29.523 1.00 57.25 100 GLU A N 1
ATOM 723 C CA . GLU A 1 100 ? -13.402 -19.055 28.621 1.00 57.25 100 GLU A CA 1
ATOM 724 C C . GLU A 1 100 ? -14.742 -19.214 29.348 1.00 57.25 100 GLU A C 1
ATOM 726 O O . GLU A 1 100 ? -14.731 -19.701 30.504 1.00 57.25 100 GLU A O 1
#

Secondary structure (DSSP, 8-state):
--HHHHHHHHHHHHHHHHHHHHHHHHHHHHHHHHHHHHHHHHHHH-TTS-----SS-STT--SS-TT-EEEEE------TT-------SSSEEEEETT--

Mean predicted aligned error: 15.36 Å

=== Feature glossary ===
Reading guide. The protein is described through the following features:

Foldseek 3Di. A 3Di character summarizes, for each residue, the relative orientation of the Cα frame of its nearest spatial neighbor. Because it encodes fold topology rather than chemistry, 3Di alignments detect remote structural similarity that sequence alignment misses.

Contact-map, Ramachandran, and PAE plots. Plot images: a contact map (which residues are close in 3D, as an N×N binary image), a Ramachandran scatter (backbone torsion angles, revealing secondary-structure composition at a glance), and — for AlphaFold structures — a PAE heatmap (pairwise prediction confidence).

Radius of gyration, Cα contacts, bounding box. Radius of gyration (Rg) is the root-mean-square distance of Cα atoms from their centroid — a single number for overall size and compactness. A globular domain of N residues has Rg ≈ 2.2·N^0.38 Å; an extended or disordered chain has a much larger Rg. The Cα contact count is the number of residue pairs whose Cα atoms are within 8 Å and are more than four positions apart in sequence — a standard proxy for tertiary packing density. The bounding box is the smallest axis-aligned box enclosing all Cα atoms.

Secondary structure (8-state, DSSP). Eight-state secondary structure (DSSP): H is the canonical α-helix, G the tighter 3₁₀-helix, I the wider π-helix; E/B are β-structure, T and S are turns and bends, and '-' is everything else. DSSP derives these from the pattern of main-chain N–H···O=C hydrogen bonds, not from the sequence.

B-factor. B-factor (Debye–Waller factor) reflects atomic displacement in the crystal lattice. It is an experimental observable (units Å²), not a prediction; low values mean the atom is pinned down, high values mean it moves or is heterogeneous across the crystal.

pLDDT. pLDDT is the predicted lDDT-Cα score: AlphaFold's confidence that the local environment of each residue (all inter-atomic distances within 15 Å) is correctly placed. It is a per-residue number between 0 and 100, with higher meaning more reliable.

Nearest PDB structures. Nearest PDB neighbors are the top structural matches found by Foldseek when searching this structure against the entire Protein Data Bank. Each hit reports a TM-score (0 to 1; >0.5 almost always implies the same fold) and an E-value. These are *structural* homologs — they may share no detectable sequence similarity.

Solvent-accessible surface area. Accessible surface area quantifies burial. A residue with SASA near zero is packed into the hydrophobic core; one with SASA >100 Å² sits on the surface. Computed here via the Shrake–Rupley numerical algorithm with a 1.4 Å probe.

Rendered structure images. Structure images are PyMOL renders from six orthogonal camera directions. Cartoon representation draws helices as coils and strands as arrows; sticks shows the backbone as bonds; surface shows the solvent-excluded envelope. Rainbow coloring maps sequence position to hue (blue→red, N→C); chain coloring assigns a distinct color per polypeptide.

Backbone torsions (φ/ψ). φ (phi) and ψ (psi) are the two rotatable backbone dihedrals per residue: φ is the C(i-1)–N–Cα–C torsion, ψ is the N–Cα–C–N(i+1) torsion, both in degrees on (−180°, 180°]. α-helical residues cluster near (−60°, −45°); β-strand residues near (−120°, +130°). A Ramachandran plot is simply a scatter of (φ, ψ) for every residue.

Predicted aligned error. Predicted Aligned Error (PAE) is an AlphaFold confidence matrix: entry (i, j) is the expected error in the position of residue j, in ångströms, when the prediction is superimposed on the true structure at residue i. Low PAE within a block of residues means that block is internally rigid and well-predicted; high PAE between two blocks means their relative placement is uncertain even if each block individually is confident.

mmCIF coordinates. Structure coordinates are given as an mmCIF _atom_site loop: one row per atom with element, residue name, chain id, sequence number, and x/y/z position in Å. Only the four main-chain atoms per residue are included here; side chains ar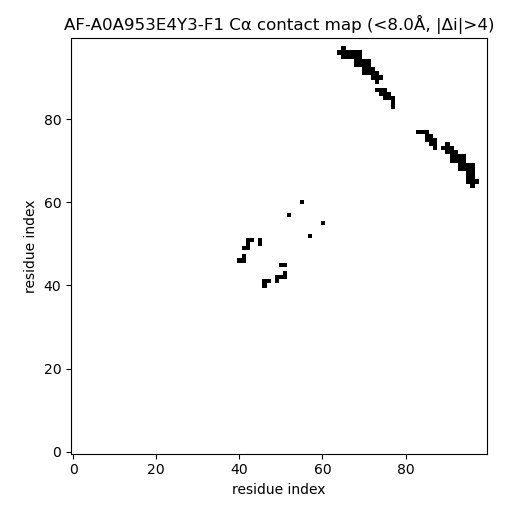e omitted to keep the record compact.

InterPro / GO / CATH / organism. Database cross-references. InterPro integrates a dozen domain/family signature databases into unified entries with residue-range hits. GO terms attach function/process/location labels with evidence codes. CATH codes position the fold in a four-level structural taxonomy. Organism is the NCBI-taxonomy species name.

Secondary structure (3-state, P-SEA). SS3 is a coarse helix/strand/coil call (letters a/b/c) made by the P-SEA algorithm from inter-Cα distances and dihedrals. It is less detailed than DSSP but needs only Cα positions.

Sequence. Sequence gives the chain of amino acids in standard one-letter code (A=alanine, C=cysteine, …, Y=tyrosine), read N→C. It is the only feature that is directly encoded by the gene; all structural features are derived from the folded form of this sequence.